Protein AF-A0A8A0RQC1-F1 (afdb_monomer_lite)

Structure (mmCIF, N/CA/C/O backbone):
data_AF-A0A8A0RQC1-F1
#
_entry.id   AF-A0A8A0RQC1-F1
#
loop_
_atom_site.group_PDB
_atom_site.id
_atom_site.type_symbol
_atom_site.label_atom_id
_atom_site.label_alt_id
_atom_site.label_comp_id
_atom_site.label_asym_id
_atom_site.label_entity_id
_atom_site.label_seq_id
_atom_site.pdbx_PDB_ins_code
_atom_site.Cartn_x
_atom_site.Cartn_y
_atom_site.Cartn_z
_atom_site.occupancy
_atom_site.B_iso_or_equiv
_atom_site.auth_seq_id
_atom_site.auth_comp_id
_atom_site.auth_asym_id
_atom_site.auth_atom_id
_atom_site.pdbx_PDB_model_num
ATOM 1 N N . MET A 1 1 ? 9.277 11.301 14.804 1.00 45.12 1 MET A N 1
ATOM 2 C CA . MET A 1 1 ? 8.056 10.471 14.688 1.00 45.12 1 MET A CA 1
ATOM 3 C C . MET A 1 1 ? 7.772 10.251 13.211 1.00 45.12 1 MET A C 1
ATOM 5 O O . MET A 1 1 ? 7.643 11.230 12.490 1.00 45.12 1 MET A O 1
ATOM 9 N N . TYR A 1 2 ? 7.745 9.005 12.735 1.00 57.31 2 TYR A N 1
ATOM 10 C CA . TYR A 1 2 ? 7.351 8.716 11.352 1.00 57.31 2 TYR A CA 1
ATOM 11 C C . TYR A 1 2 ? 5.822 8.778 11.257 1.00 57.31 2 TYR A C 1
ATOM 13 O O . TYR A 1 2 ? 5.144 7.843 11.674 1.00 57.31 2 TYR A O 1
ATOM 21 N N . ASN A 1 3 ? 5.274 9.882 10.743 1.00 79.62 3 ASN A N 1
ATOM 22 C CA . ASN A 1 3 ? 3.846 9.978 10.442 1.00 79.62 3 ASN A CA 1
ATOM 23 C C . ASN A 1 3 ? 3.555 9.144 9.189 1.00 79.62 3 ASN A C 1
ATOM 25 O O . ASN A 1 3 ? 3.843 9.565 8.068 1.00 79.62 3 ASN A O 1
ATOM 29 N N . ILE A 1 4 ? 3.025 7.937 9.378 1.00 86.19 4 ILE A N 1
ATOM 30 C CA . ILE A 1 4 ? 2.535 7.116 8.270 1.00 86.19 4 ILE A CA 1
ATOM 31 C C . ILE A 1 4 ? 1.247 7.768 7.756 1.00 86.19 4 ILE A C 1
ATOM 33 O O . ILE A 1 4 ? 0.297 7.953 8.514 1.00 86.19 4 ILE A O 1
ATOM 37 N N . LYS A 1 5 ? 1.225 8.142 6.473 1.00 94.19 5 LYS A N 1
ATOM 38 C CA . LYS A 1 5 ? 0.036 8.721 5.830 1.00 94.19 5 LYS A CA 1
ATOM 39 C C . LYS A 1 5 ? -1.077 7.683 5.722 1.00 94.19 5 LYS A C 1
ATOM 41 O O . LYS A 1 5 ? -0.833 6.479 5.733 1.00 94.19 5 LYS A O 1
ATOM 46 N N . THR A 1 6 ? -2.303 8.144 5.542 1.00 95.94 6 THR A N 1
ATOM 47 C CA . THR A 1 6 ? -3.469 7.272 5.401 1.00 95.94 6 THR A CA 1
ATOM 48 C C . THR A 1 6 ? -4.021 7.341 3.978 1.00 9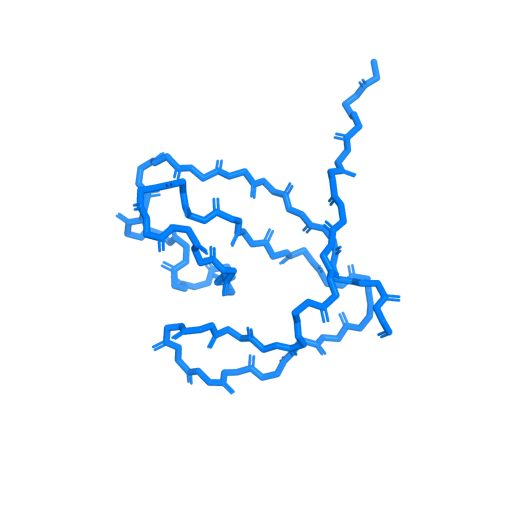5.94 6 THR A C 1
ATOM 50 O O . THR A 1 6 ? -3.618 8.187 3.166 1.00 95.94 6 THR A O 1
ATOM 53 N N . THR A 1 7 ? -4.865 6.379 3.621 1.00 96.31 7 THR A N 1
ATOM 54 C CA . THR A 1 7 ? -5.607 6.372 2.359 1.00 96.31 7 THR A CA 1
ATOM 55 C C . THR A 1 7 ? -7.012 5.825 2.570 1.00 96.31 7 THR A C 1
ATOM 57 O O . THR A 1 7 ? -7.227 4.969 3.429 1.00 96.31 7 THR A O 1
ATOM 60 N N . ASN A 1 8 ? -7.948 6.315 1.760 1.00 96.62 8 ASN A N 1
ATOM 61 C CA . ASN A 1 8 ? -9.336 5.854 1.718 1.00 96.62 8 ASN A CA 1
ATOM 62 C C . ASN A 1 8 ? -9.629 5.024 0.460 1.00 96.62 8 ASN A C 1
ATOM 64 O O . ASN A 1 8 ? -10.765 4.608 0.257 1.00 96.62 8 ASN A O 1
ATOM 68 N N . ILE A 1 9 ? -8.619 4.785 -0.385 1.00 97.19 9 ILE A N 1
ATOM 69 C CA . ILE A 1 9 ? -8.746 3.903 -1.548 1.00 97.19 9 ILE A CA 1
ATOM 70 C C . ILE A 1 9 ? -8.877 2.465 -1.028 1.00 97.19 9 ILE A C 1
ATOM 72 O O . ILE A 1 9 ? -7.960 2.018 -0.336 1.00 97.19 9 ILE A O 1
ATOM 76 N N . PRO A 1 10 ? -9.986 1.755 -1.317 1.00 97.38 10 PRO A N 1
ATOM 77 C CA . PRO A 1 10 ? -10.310 0.509 -0.630 1.00 97.38 10 PRO A CA 1
ATOM 78 C C . PRO A 1 10 ? -9.732 -0.745 -1.291 1.00 97.38 10 PRO A C 1
ATOM 80 O O . PRO A 1 10 ? -9.907 -1.830 -0.753 1.00 97.38 10 PRO A O 1
ATOM 83 N N . TYR A 1 11 ? -9.035 -0.628 -2.424 1.00 98.06 11 TYR A N 1
ATOM 84 C CA . TYR A 1 11 ? -8.486 -1.773 -3.151 1.00 98.06 11 TYR A CA 1
ATOM 85 C C . TYR A 1 11 ? -7.160 -1.450 -3.849 1.00 98.06 11 TYR A C 1
ATOM 87 O O . TYR A 1 11 ? -6.806 -0.294 -4.083 1.00 98.06 11 TYR A O 1
ATOM 95 N N . CYS A 1 12 ? -6.418 -2.498 -4.199 1.00 98.12 12 CYS A N 1
ATOM 96 C CA . CYS A 1 12 ? -5.183 -2.417 -4.963 1.00 98.12 12 CYS A CA 1
ATOM 97 C C . CYS A 1 12 ? -5.478 -2.067 -6.419 1.00 98.12 12 CYS A C 1
ATOM 99 O O . CYS A 1 12 ? -6.013 -2.897 -7.153 1.00 98.12 12 CYS A O 1
ATO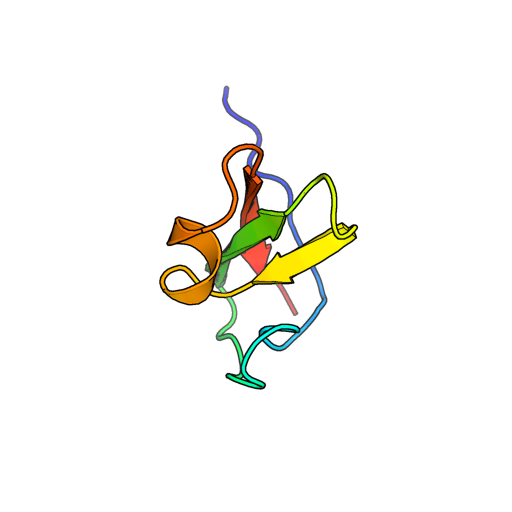M 101 N N . GLN A 1 13 ? -5.034 -0.899 -6.866 1.00 97.81 13 GLN A N 1
ATOM 102 C CA . GLN A 1 13 ? -5.275 -0.423 -8.232 1.00 97.81 13 GLN A CA 1
ATOM 103 C C . GLN A 1 13 ? -4.535 -1.235 -9.310 1.00 97.81 13 GLN A C 1
ATOM 105 O O . GLN A 1 13 ? -4.877 -1.152 -10.481 1.00 97.81 13 GLN A O 1
ATOM 110 N N . SER A 1 14 ? -3.579 -2.088 -8.919 1.00 97.25 14 SER A N 1
ATOM 111 C CA . SER A 1 14 ? -2.848 -2.972 -9.838 1.00 97.25 14 SER A CA 1
ATOM 112 C C . SER A 1 14 ? -3.478 -4.363 -10.006 1.00 97.25 14 SER A C 1
ATOM 114 O O . SER A 1 14 ? -3.383 -4.944 -11.083 1.00 97.25 14 SER A O 1
ATOM 116 N N . CYS A 1 15 ? -4.100 -4.930 -8.964 1.00 97.38 15 CYS A N 1
ATOM 117 C CA . CYS A 1 15 ? -4.602 -6.315 -9.005 1.00 97.38 15 CYS A CA 1
ATOM 118 C C . CYS A 1 15 ? -6.050 -6.496 -8.536 1.00 97.38 15 CYS A C 1
ATOM 120 O O . CYS A 1 15 ? -6.528 -7.624 -8.484 1.00 97.38 15 CYS A O 1
ATOM 122 N N . GLY A 1 16 ? -6.732 -5.418 -8.145 1.00 97.62 16 GLY A N 1
ATOM 123 C CA . GLY A 1 16 ? -8.125 -5.445 -7.695 1.00 97.62 16 GLY A CA 1
ATOM 124 C C . GLY A 1 16 ? -8.354 -6.028 -6.298 1.00 97.62 16 GLY A C 1
ATOM 125 O O .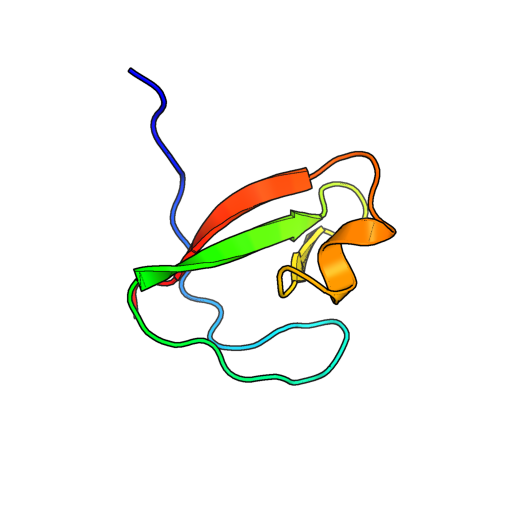 GLY A 1 16 ? -9.495 -6.155 -5.881 1.00 97.62 16 GLY A O 1
ATOM 126 N N . LYS A 1 17 ? -7.302 -6.392 -5.550 1.00 97.75 17 LYS A N 1
ATOM 127 C CA . LYS A 1 17 ? -7.444 -6.924 -4.183 1.00 97.75 17 LYS A CA 1
ATOM 128 C C . LYS A 1 17 ? -8.006 -5.859 -3.234 1.00 97.75 17 LYS A C 1
ATOM 130 O O . LYS A 1 17 ? -7.341 -4.845 -3.036 1.00 97.75 17 LYS A O 1
ATOM 135 N N . ASP A 1 18 ? -9.117 -6.148 -2.563 1.00 98.12 18 ASP A N 1
ATOM 136 C CA . ASP A 1 18 ? -9.647 -5.306 -1.485 1.00 98.12 18 ASP A CA 1
ATOM 137 C C . ASP A 1 18 ? -8.707 -5.231 -0.271 1.00 98.12 18 ASP A C 1
ATOM 139 O O . ASP A 1 18 ? -8.034 -6.204 0.104 1.00 98.12 18 ASP A O 1
ATOM 143 N N . PHE A 1 19 ? -8.681 -4.063 0.364 1.00 97.62 19 PHE A N 1
ATOM 144 C CA . PHE A 1 19 ? -7.944 -3.795 1.590 1.00 97.62 19 PHE A CA 1
ATOM 145 C C . PHE A 1 19 ? -8.833 -3.914 2.820 1.00 97.62 19 PHE A C 1
ATOM 147 O O . PHE A 1 19 ? -10.032 -3.645 2.797 1.00 97.62 19 PHE A O 1
ATOM 154 N N . ARG A 1 20 ? -8.210 -4.276 3.939 1.00 97.00 20 ARG A N 1
ATOM 155 C CA . ARG A 1 20 ? -8.851 -4.278 5.256 1.00 97.00 20 ARG A CA 1
ATOM 156 C C . ARG A 1 20 ? -8.454 -3.038 6.031 1.00 97.00 20 ARG A C 1
ATOM 158 O O . ARG A 1 20 ? -7.299 -2.625 5.987 1.00 97.00 20 ARG A O 1
ATOM 165 N N . LYS A 1 21 ? -9.384 -2.445 6.772 1.00 96.75 21 LYS A N 1
ATOM 166 C CA . LYS A 1 21 ? -9.087 -1.298 7.636 1.00 96.75 21 LYS A CA 1
ATOM 167 C C . LYS A 1 21 ? -7.889 -1.593 8.548 1.00 96.75 21 LYS A C 1
ATOM 169 O O . LYS A 1 21 ? -7.831 -2.642 9.184 1.00 96.75 21 LYS A O 1
ATOM 174 N N . GLY A 1 22 ? -6.926 -0.676 8.584 1.00 95.50 22 GLY A N 1
ATOM 175 C CA . GLY A 1 22 ? -5.647 -0.840 9.276 1.00 95.50 22 GLY A CA 1
ATOM 176 C C . GLY A 1 22 ? -4.557 -1.553 8.464 1.00 95.50 22 GLY A C 1
ATOM 177 O O . GLY A 1 22 ? -3.418 -1.620 8.923 1.00 95.50 22 GLY A O 1
ATOM 178 N N . GLU A 1 23 ? -4.855 -2.065 7.266 1.00 97.00 23 GLU A N 1
ATOM 179 C CA . GLU A 1 23 ? -3.873 -2.730 6.404 1.00 97.00 23 GLU A CA 1
ATOM 180 C C . GLU A 1 23 ? -2.821 -1.734 5.904 1.00 97.00 23 GLU A C 1
ATOM 182 O O . GLU A 1 23 ? -3.128 -0.612 5.484 1.00 97.00 23 GLU A O 1
ATOM 187 N N . ILE A 1 24 ? -1.559 -2.168 5.943 1.00 96.88 24 ILE A N 1
ATOM 188 C CA . ILE A 1 24 ? -0.445 -1.420 5.368 1.00 96.88 24 ILE A CA 1
ATOM 189 C C . ILE A 1 24 ? -0.474 -1.608 3.855 1.00 96.88 24 ILE A C 1
ATOM 191 O O . ILE A 1 24 ? -0.329 -2.716 3.335 1.00 96.88 24 ILE A O 1
ATOM 195 N N . VAL A 1 25 ? -0.595 -0.491 3.157 1.00 97.44 25 VAL A N 1
ATOM 196 C CA . VAL A 1 25 ? -0.594 -0.404 1.699 1.00 97.44 25 VAL A CA 1
ATOM 197 C C . VAL A 1 25 ? 0.519 0.533 1.247 1.00 97.44 25 VAL A C 1
ATOM 199 O O . VAL A 1 25 ? 1.212 1.149 2.063 1.00 97.44 25 VAL A O 1
ATOM 202 N N . TYR A 1 26 ? 0.733 0.625 -0.059 1.00 97.88 26 TYR A N 1
ATOM 203 C CA . TYR A 1 26 ? 1.837 1.390 -0.619 1.00 97.88 26 TYR A CA 1
ATOM 204 C C . TYR A 1 26 ? 1.327 2.351 -1.675 1.00 97.88 26 TYR A C 1
ATOM 206 O O . TYR A 1 26 ? 0.570 1.961 -2.551 1.00 97.88 26 TYR A O 1
ATOM 214 N N . TYR A 1 27 ? 1.764 3.598 -1.590 1.00 97.88 27 TYR A N 1
ATOM 215 C CA . TYR A 1 27 ? 1.561 4.600 -2.623 1.00 97.88 27 TYR A CA 1
ATOM 216 C C . TYR A 1 27 ? 2.746 4.572 -3.589 1.00 97.88 27 TYR A C 1
ATOM 218 O O . TYR A 1 27 ? 3.854 4.919 -3.179 1.00 97.88 27 TYR A O 1
ATOM 226 N N . ALA A 1 28 ? 2.527 4.133 -4.828 1.00 97.44 28 ALA A N 1
ATOM 227 C CA . ALA A 1 28 ? 3.499 4.165 -5.915 1.00 97.44 28 ALA A CA 1
ATOM 228 C C . ALA A 1 28 ? 3.572 5.590 -6.484 1.00 97.44 28 ALA A C 1
ATOM 230 O O . ALA A 1 28 ? 2.602 6.084 -7.050 1.00 97.44 28 ALA A O 1
ATOM 231 N N . LYS A 1 29 ? 4.706 6.281 -6.302 1.00 95.38 29 LYS A N 1
ATOM 232 C CA . LYS A 1 29 ? 4.788 7.730 -6.574 1.00 95.38 29 LYS A CA 1
ATOM 233 C C . LYS A 1 29 ? 4.641 8.091 -8.047 1.00 95.38 29 LYS A C 1
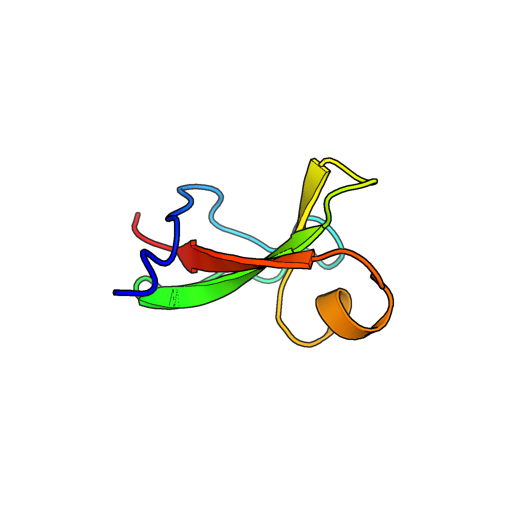ATOM 235 O O . LYS A 1 29 ? 4.026 9.106 -8.349 1.00 95.38 29 LYS A O 1
ATOM 240 N N . TRP A 1 30 ? 5.235 7.282 -8.919 1.00 94.12 30 TRP A N 1
ATOM 241 C CA . TRP A 1 30 ? 5.260 7.518 -10.362 1.00 94.12 30 TRP A CA 1
ATOM 242 C C . TRP A 1 30 ? 3.898 7.271 -11.007 1.00 94.12 30 TRP A C 1
ATOM 244 O O . TRP A 1 30 ? 3.473 8.055 -11.846 1.00 94.12 30 TRP A O 1
ATOM 254 N N . ASP A 1 31 ? 3.204 6.227 -10.557 1.00 93.44 31 ASP A N 1
ATOM 255 C CA . ASP A 1 31 ? 1.903 5.817 -11.095 1.00 93.44 31 ASP A CA 1
ATOM 256 C C . ASP A 1 31 ? 0.731 6.529 -10.399 1.00 93.44 31 ASP A C 1
ATOM 258 O O . ASP A 1 31 ? -0.392 6.503 -10.887 1.00 93.44 31 ASP A O 1
ATOM 262 N N . ASN A 1 32 ? 0.994 7.191 -9.263 1.00 95.31 32 ASN A N 1
ATOM 263 C CA . ASN A 1 32 ? -0.011 7.813 -8.394 1.00 95.31 32 ASN A CA 1
ATOM 264 C C . ASN A 1 32 ? -1.081 6.818 -7.891 1.00 95.31 32 ASN A C 1
ATOM 266 O O . ASN A 1 32 ? -2.228 7.186 -7.641 1.00 95.31 32 ASN A O 1
ATOM 270 N N . ASP A 1 33 ? -0.678 5.564 -7.679 1.00 97.06 33 ASP A N 1
ATOM 271 C CA . ASP A 1 33 ? -1.572 4.464 -7.318 1.00 97.06 33 ASP A CA 1
ATOM 272 C C . ASP A 1 33 ? -1.343 3.945 -5.896 1.00 97.06 33 ASP A C 1
ATOM 274 O O . ASP A 1 33 ? -0.229 3.945 -5.364 1.00 97.06 33 ASP A O 1
ATOM 278 N N . ILE A 1 34 ? -2.408 3.429 -5.281 1.00 98.12 34 ILE A N 1
ATOM 279 C CA . IL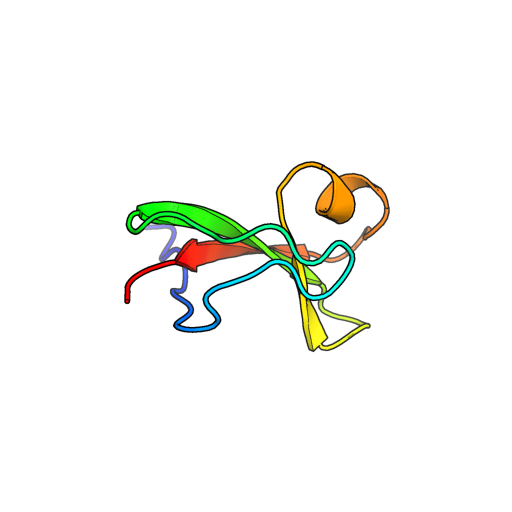E A 1 34 ? -2.356 2.623 -4.065 1.00 98.12 34 ILE A CA 1
ATOM 280 C C . ILE A 1 34 ? -2.353 1.143 -4.431 1.00 98.12 34 ILE A C 1
ATOM 282 O O . ILE A 1 34 ? -3.277 0.607 -5.046 1.00 98.12 34 ILE A O 1
ATOM 286 N N . VAL A 1 35 ? -1.315 0.451 -3.977 1.00 98.19 35 VAL A N 1
ATOM 287 C CA . VAL A 1 35 ? -1.075 -0.953 -4.280 1.00 98.19 35 VAL A CA 1
ATOM 288 C C . VAL A 1 35 ? -0.846 -1.778 -3.015 1.00 98.19 35 VAL A C 1
ATOM 290 O O . VAL A 1 35 ? -0.336 -1.302 -1.996 1.00 98.19 35 VAL A O 1
ATOM 293 N N . CYS A 1 36 ? -1.222 -3.056 -3.078 1.00 97.94 36 CYS A N 1
ATOM 294 C CA . CYS A 1 36 ? -0.943 -4.014 -2.013 1.00 97.94 36 CYS A CA 1
ATOM 295 C C . CYS A 1 36 ? 0.567 -4.278 -1.886 1.00 97.94 36 CYS A C 1
ATOM 297 O O . CYS A 1 36 ? 1.340 -4.022 -2.810 1.00 97.94 36 CYS A O 1
ATOM 299 N N . GLN A 1 37 ? 0.996 -4.875 -0.772 1.00 96.69 37 GLN A N 1
ATOM 300 C CA . GLN A 1 37 ? 2.405 -5.220 -0.549 1.00 96.69 37 GLN A CA 1
ATOM 301 C C . GLN A 1 37 ? 3.029 -6.023 -1.703 1.00 96.69 37 GLN A C 1
ATOM 303 O O . GLN A 1 37 ? 4.163 -5.733 -2.085 1.00 96.69 37 GLN A 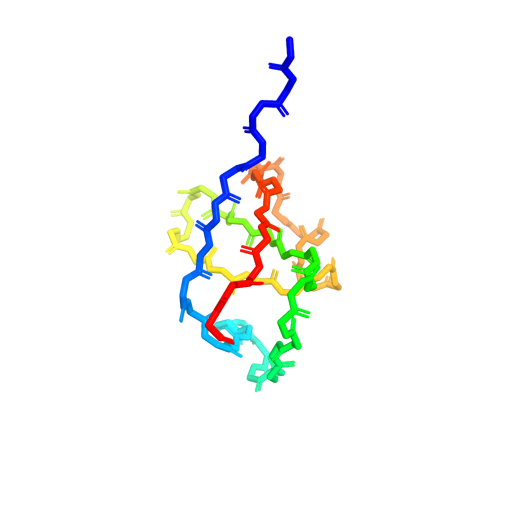O 1
ATOM 308 N N . LYS A 1 38 ? 2.296 -6.987 -2.281 1.00 97.25 38 LYS A N 1
ATOM 309 C CA . LYS A 1 38 ? 2.783 -7.820 -3.395 1.00 97.25 38 LYS A CA 1
ATOM 310 C C . LYS A 1 38 ? 3.035 -6.993 -4.653 1.00 97.25 38 LYS A C 1
ATOM 312 O O . LYS A 1 38 ? 4.129 -7.052 -5.190 1.00 97.25 38 LYS A O 1
ATOM 317 N N . CYS A 1 39 ? 2.067 -6.184 -5.078 1.00 97.44 39 CYS A N 1
ATOM 318 C CA . CYS A 1 39 ? 2.229 -5.298 -6.233 1.00 97.44 39 CYS A CA 1
ATOM 319 C C . CYS A 1 39 ? 3.267 -4.199 -5.966 1.00 97.44 39 CYS A C 1
ATOM 321 O O . CYS A 1 39 ? 3.951 -3.769 -6.880 1.00 97.44 39 CYS A O 1
ATOM 323 N N . SER A 1 40 ? 3.474 -3.800 -4.706 1.00 96.81 40 SER A N 1
ATOM 324 C CA . SER A 1 40 ? 4.453 -2.765 -4.365 1.00 96.81 40 SER A CA 1
ATOM 325 C C . SER A 1 40 ? 5.890 -3.112 -4.773 1.00 96.81 40 SER A C 1
ATOM 327 O O . SER A 1 40 ? 6.708 -2.205 -4.907 1.00 96.81 40 SER A O 1
ATOM 329 N N . VAL A 1 41 ? 6.248 -4.397 -4.904 1.00 96.50 41 VAL A N 1
ATOM 330 C CA . VAL A 1 41 ? 7.647 -4.841 -5.066 1.00 96.50 41 VAL A CA 1
ATOM 331 C C . VAL A 1 41 ? 8.307 -4.312 -6.335 1.00 96.50 41 VAL A C 1
ATOM 333 O O . VAL A 1 41 ? 9.510 -4.079 -6.314 1.00 96.50 41 VAL A O 1
ATOM 336 N N . VAL A 1 42 ? 7.526 -4.068 -7.392 1.00 95.50 42 VAL A N 1
ATOM 337 C CA . VAL A 1 42 ? 8.038 -3.553 -8.671 1.00 95.50 42 VAL A CA 1
ATOM 338 C C . VAL A 1 42 ? 8.284 -2.042 -8.647 1.00 95.50 42 VAL A C 1
ATOM 340 O O . VAL A 1 42 ? 9.069 -1.535 -9.441 1.00 95.50 42 VAL A O 1
ATOM 343 N N . HIS A 1 43 ? 7.669 -1.314 -7.709 1.00 93.44 43 HIS A N 1
ATOM 344 C CA . HIS A 1 43 ? 7.832 0.134 -7.600 1.00 93.44 43 HIS A CA 1
ATOM 345 C C . HIS A 1 43 ? 9.041 0.471 -6.722 1.00 93.44 43 HIS A C 1
ATOM 347 O O . HIS A 1 43 ? 9.078 0.157 -5.524 1.00 93.44 43 HIS A O 1
ATOM 353 N N . ARG A 1 44 ? 10.024 1.154 -7.321 1.00 93.00 44 ARG A N 1
ATOM 354 C CA . ARG A 1 44 ? 11.230 1.637 -6.630 1.00 93.00 44 ARG A CA 1
ATOM 355 C C . ARG A 1 44 ? 10.914 2.774 -5.660 1.00 93.00 44 ARG A C 1
ATOM 357 O O . ARG A 1 44 ? 11.410 2.784 -4.537 1.00 93.00 44 ARG A O 1
ATOM 364 N N . GLU A 1 45 ? 10.066 3.708 -6.079 1.00 95.38 45 GLU A N 1
ATOM 365 C CA . GLU A 1 45 ? 9.631 4.836 -5.260 1.00 95.38 45 GLU A CA 1
ATOM 366 C C . GLU A 1 45 ? 8.213 4.625 -4.745 1.00 95.38 45 GLU A C 1
ATOM 368 O O . GLU A 1 45 ? 7.227 4.771 -5.471 1.00 95.38 45 GLU A O 1
ATOM 373 N N . LYS A 1 46 ? 8.123 4.286 -3.458 1.00 95.62 46 LYS A N 1
ATOM 374 C CA . LYS A 1 46 ? 6.857 4.031 -2.779 1.00 95.62 46 LYS A CA 1
ATOM 375 C C . LYS A 1 46 ? 6.856 4.537 -1.346 1.00 95.62 46 LYS A C 1
ATOM 377 O O . LYS A 1 46 ? 7.871 4.478 -0.656 1.00 95.62 46 LYS A O 1
ATOM 382 N N . GLU A 1 47 ? 5.697 4.989 -0.883 1.00 96.50 47 GLU A N 1
ATOM 383 C CA . GLU A 1 47 ? 5.468 5.391 0.509 1.00 96.50 47 GLU A CA 1
ATOM 384 C C . GLU A 1 47 ? 4.491 4.431 1.180 1.00 96.50 47 GLU A C 1
ATOM 386 O O . GLU A 1 47 ? 3.461 4.088 0.603 1.00 96.50 47 GLU A O 1
ATOM 391 N N . LYS A 1 48 ? 4.781 4.014 2.417 1.00 96.38 48 LYS A N 1
ATOM 392 C CA . LYS A 1 48 ? 3.812 3.257 3.218 1.00 96.38 48 LYS A CA 1
ATOM 393 C C . LYS A 1 48 ? 2.620 4.144 3.558 1.00 96.38 48 LYS A C 1
ATOM 395 O O . LYS A 1 48 ? 2.796 5.295 3.964 1.00 96.38 48 LYS A O 1
ATOM 400 N N . ARG A 1 49 ? 1.424 3.574 3.460 1.00 96.56 49 ARG A N 1
ATOM 401 C CA . ARG A 1 49 ? 0.182 4.153 3.963 1.00 96.56 49 ARG A CA 1
ATOM 402 C C . ARG A 1 49 ? -0.618 3.125 4.752 1.00 96.56 49 ARG A C 1
ATOM 404 O O . ARG A 1 49 ? -0.360 1.930 4.649 1.00 96.56 49 ARG A O 1
ATOM 411 N N . ILE A 1 50 ? -1.589 3.593 5.526 1.00 96.94 50 ILE A N 1
ATOM 412 C CA . ILE A 1 50 ? -2.579 2.745 6.201 1.00 96.94 50 ILE A CA 1
ATOM 413 C C . ILE A 1 50 ? -3.951 3.016 5.589 1.00 96.94 50 ILE A C 1
ATOM 415 O O . ILE A 1 50 ? -4.363 4.175 5.493 1.00 96.94 50 ILE A O 1
ATOM 419 N N . PHE A 1 51 ? -4.655 1.965 5.175 1.00 97.19 51 PHE A N 1
ATOM 420 C CA . PHE A 1 51 ? -6.051 2.091 4.760 1.00 97.19 51 PHE A CA 1
ATOM 421 C C . PHE A 1 51 ? -6.945 2.311 5.990 1.00 97.19 51 PHE A C 1
ATOM 423 O O . PHE A 1 51 ? -6.807 1.595 6.982 1.00 97.19 51 PHE A O 1
ATOM 430 N N . GLN A 1 52 ? -7.822 3.317 5.966 1.00 93.88 52 GLN A N 1
ATOM 431 C CA . GLN A 1 52 ? -8.569 3.745 7.161 1.00 93.88 52 GLN A CA 1
ATOM 432 C C . GLN A 1 52 ? -10.094 3.762 7.044 1.00 93.88 52 GLN A C 1
ATOM 434 O O . GLN A 1 52 ? -10.745 3.970 8.073 1.00 93.88 52 GLN A O 1
ATOM 439 N N . ASN A 1 53 ? -10.659 3.531 5.859 1.00 85.38 53 ASN A N 1
ATOM 440 C CA . ASN A 1 53 ? -12.113 3.539 5.691 1.00 85.38 53 ASN A CA 1
ATOM 441 C C . ASN A 1 53 ? -12.734 2.312 6.377 1.00 85.38 53 ASN A C 1
ATOM 443 O O . ASN A 1 53 ? -12.300 1.182 6.064 1.00 85.38 53 ASN A O 1
#

pLDDT: mean 94.14, std 9.2, range [45.12, 98.19]

Foldseek 3Di:
DPPAAADQPQAAPVPGHGDDQQAKWKQQPVVRTIHHPVVCPPRPDIGIYGYHD

Organism: NCBI:txid2751313

Sequence (53 aa):
MYNIKTTNIPYCQSCGKDFRKGEIVYYAKWDNDIVCQKCSVVHREKEKRIFQN

Secondary structure (DSSP, 8-state):
----EEE---B-TTT-PBPPTT-EEEEETTTTEEE-HHHHTT-SSEEEEEE--

Radius of gyration: 10.03 Å; chains: 1; bounding box: 23×18×26 Å